Protein AF-A0A7C2R476-F1 (afdb_monomer)

Radius of gyration: 13.34 Å; Cα contacts (8 Å, |Δi|>4): 260; chains: 1; bounding box: 28×29×36 Å

pLDDT: mean 97.33, std 2.14, range [85.19, 98.94]

Secondary structure (DSSP, 8-state):
--EEEEE--SSSHHHHHHHHHHTTSSSEEEEETTTS-GGGGGGSSEEEEEEEEETTEE-HHHHHHHHHSPP-TT-EEEEEEEESS--TTHHHHHHHHHHHTT-EEEEEEEEE-SS--THHHHHHHHHHHHHHH-

Foldseek 3Di:
DAEEEEEEDDPCPQVVLSVLLCVLDPHYDYDYLVPDALCVCVVGQAYEYEAEADPLEGDPSSLVRLLRHAQCQAREYEYEYEYEDHNHCHVVSNCVSNVVSNYHYDYYFYFYDPDDDPVSNPVRSVVVSVVVVD

Structure (mmCIF, N/CA/C/O backbone):
data_AF-A0A7C2R476-F1
#
_entry.id   AF-A0A7C2R476-F1
#
loop_
_atom_site.group_PDB
_atom_site.id
_atom_site.type_symbol
_atom_site.label_atom_id
_atom_site.label_alt_id
_atom_site.label_comp_id
_atom_site.label_asym_id
_atom_site.label_entity_id
_atom_site.label_seq_id
_atom_site.pdbx_PDB_ins_code
_atom_site.Cartn_x
_atom_site.Cartn_y
_atom_site.Cartn_z
_atom_site.occupancy
_atom_site.B_iso_or_equiv
_atom_site.auth_seq_id
_atom_site.auth_comp_id
_atom_site.auth_asym_id
_atom_site.auth_atom_id
_atom_site.pdbx_PDB_model_num
ATOM 1 N N . MET A 1 1 ? -4.971 9.508 15.865 1.00 88.44 1 MET A N 1
ATOM 2 C CA . MET A 1 1 ? -5.203 8.249 15.130 1.00 88.44 1 MET A CA 1
ATOM 3 C C . MET A 1 1 ? -3.853 7.723 14.684 1.00 88.44 1 MET A C 1
ATOM 5 O O . MET A 1 1 ? -3.104 8.507 14.118 1.00 88.44 1 MET A O 1
ATOM 9 N N . ASN A 1 2 ? -3.527 6.462 14.962 1.00 94.12 2 ASN A N 1
ATOM 10 C CA . ASN A 1 2 ? -2.249 5.858 14.577 1.00 94.12 2 ASN A CA 1
ATOM 11 C C . ASN A 1 2 ? -2.427 4.940 13.356 1.00 94.12 2 ASN A C 1
ATOM 13 O O . ASN A 1 2 ? -3.320 4.085 13.328 1.00 94.12 2 ASN A O 1
ATOM 17 N N . ILE A 1 3 ? -1.570 5.109 12.349 1.00 97.69 3 ILE A N 1
ATOM 18 C CA . ILE A 1 3 ? -1.701 4.485 11.030 1.00 97.69 3 ILE A CA 1
ATOM 19 C C . ILE A 1 3 ? -0.590 3.454 10.818 1.00 97.69 3 ILE A C 1
ATOM 21 O O . ILE A 1 3 ? 0.592 3.743 10.976 1.00 97.69 3 ILE A O 1
ATOM 25 N N . CYS A 1 4 ? -0.962 2.250 10.390 1.00 98.25 4 CYS A N 1
ATOM 26 C CA . CYS A 1 4 ? -0.014 1.212 9.992 1.00 98.25 4 CYS A CA 1
ATOM 27 C C . CYS A 1 4 ? 0.160 1.216 8.469 1.00 98.25 4 CYS A C 1
ATOM 29 O O . CYS A 1 4 ? -0.766 0.862 7.737 1.00 98.25 4 CYS A O 1
ATOM 31 N N . ILE A 1 5 ? 1.337 1.596 7.976 1.00 98.75 5 ILE A N 1
ATOM 32 C CA . ILE A 1 5 ? 1.665 1.548 6.549 1.00 98.75 5 ILE A CA 1
ATOM 33 C C . ILE A 1 5 ? 2.414 0.247 6.268 1.00 98.75 5 ILE A C 1
ATOM 35 O O . ILE A 1 5 ? 3.578 0.094 6.615 1.00 98.75 5 ILE A O 1
ATOM 39 N N . LEU A 1 6 ? 1.746 -0.692 5.614 1.00 98.81 6 LEU A N 1
ATOM 40 C CA . LEU A 1 6 ? 2.289 -1.978 5.196 1.00 98.81 6 LEU A CA 1
ATOM 41 C C . LEU A 1 6 ? 2.740 -1.892 3.741 1.00 98.81 6 LEU A C 1
ATOM 43 O O . LEU A 1 6 ? 1.995 -1.399 2.892 1.00 98.81 6 LEU A O 1
ATOM 47 N N . TYR A 1 7 ? 3.905 -2.437 3.407 1.00 98.88 7 TYR A N 1
ATOM 48 C CA . TYR A 1 7 ? 4.305 -2.564 2.009 1.00 98.88 7 TYR A CA 1
ATOM 49 C C . TYR A 1 7 ? 5.089 -3.843 1.724 1.00 98.88 7 TYR A C 1
ATOM 51 O O . TYR A 1 7 ? 5.800 -4.368 2.575 1.00 98.88 7 TYR A O 1
ATOM 59 N N . TYR A 1 8 ? 4.995 -4.302 0.478 1.00 98.75 8 TYR A N 1
ATOM 60 C CA . TYR A 1 8 ? 6.012 -5.145 -0.152 1.00 98.75 8 TYR A CA 1
ATOM 61 C C . TYR A 1 8 ? 6.726 -4.340 -1.236 1.00 98.75 8 TYR A C 1
ATOM 63 O O . TYR A 1 8 ? 6.091 -3.536 -1.922 1.00 98.75 8 TYR A O 1
ATOM 71 N N . SER A 1 9 ? 8.032 -4.537 -1.420 1.00 98.38 9 SER A N 1
ATOM 72 C CA . SER A 1 9 ? 8.799 -3.808 -2.431 1.00 98.38 9 SER A CA 1
ATOM 73 C C . SER A 1 9 ? 9.990 -4.616 -2.938 1.00 98.38 9 SER A C 1
ATOM 75 O O . SER A 1 9 ? 10.984 -4.749 -2.237 1.00 98.38 9 SER A O 1
ATOM 77 N N . GLN A 1 10 ? 9.928 -5.086 -4.187 1.00 96.06 10 GLN A N 1
ATOM 78 C CA . GLN A 1 10 ? 11.025 -5.857 -4.786 1.00 96.06 10 GLN A CA 1
ATOM 79 C C . GLN A 1 10 ? 12.239 -4.985 -5.154 1.00 96.06 10 GLN A C 1
ATOM 81 O O . GLN A 1 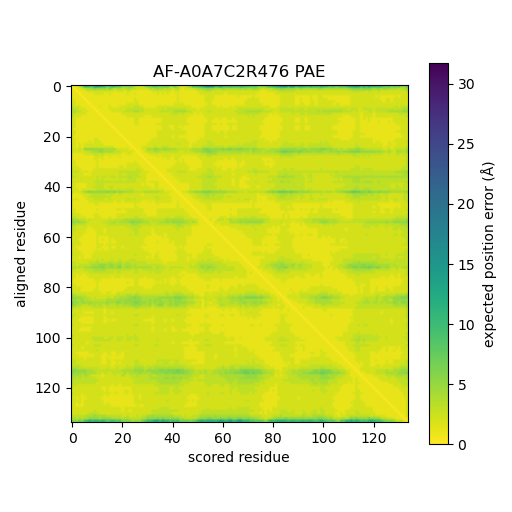10 ? 13.374 -5.378 -4.924 1.00 96.06 10 GLN A O 1
ATOM 86 N N . THR A 1 11 ? 12.010 -3.794 -5.720 1.00 95.25 11 THR A N 1
ATOM 87 C CA . THR A 1 11 ? 13.078 -2.910 -6.241 1.00 95.25 11 THR A CA 1
ATOM 88 C C . THR A 1 11 ? 13.168 -1.567 -5.511 1.00 95.25 11 THR A C 1
ATOM 90 O O . THR A 1 11 ? 13.771 -0.620 -6.004 1.00 95.25 11 THR A O 1
ATOM 93 N N . GLY A 1 12 ? 12.500 -1.432 -4.364 1.00 97.81 12 GLY A N 1
ATOM 94 C CA . GLY A 1 12 ? 12.517 -0.210 -3.546 1.00 97.81 12 GLY A CA 1
ATOM 95 C C . GLY A 1 12 ? 11.483 0.872 -3.903 1.00 97.81 12 GLY A C 1
ATOM 96 O O . GLY A 1 12 ? 11.246 1.751 -3.084 1.00 97.81 12 GLY A O 1
ATOM 97 N N . ASN A 1 13 ? 10.808 0.825 -5.058 1.00 98.06 13 ASN A N 1
ATOM 98 C CA . ASN A 1 13 ? 9.874 1.900 -5.449 1.00 98.06 13 ASN A CA 1
ATOM 99 C C . ASN A 1 13 ? 8.628 1.980 -4.556 1.00 98.06 13 ASN A C 1
ATOM 101 O O . ASN A 1 13 ? 8.218 3.067 -4.155 1.00 98.06 13 ASN A O 1
ATOM 105 N N . THR A 1 14 ? 8.032 0.837 -4.207 1.00 98.56 14 THR A N 1
ATOM 106 C CA . THR A 1 14 ? 6.875 0.814 -3.299 1.00 98.56 14 THR A CA 1
ATOM 107 C C . THR A 1 14 ? 7.277 1.226 -1.885 1.00 98.56 14 THR A C 1
ATOM 109 O O . THR A 1 14 ? 6.503 1.912 -1.228 1.00 98.56 14 THR A O 1
ATOM 112 N N . LYS A 1 15 ? 8.499 0.880 -1.450 1.00 98.75 15 LYS A N 1
ATOM 113 C CA . LYS A 1 15 ? 9.078 1.356 -0.185 1.00 98.75 15 LYS A CA 1
ATOM 114 C C . LYS A 1 15 ? 9.177 2.882 -0.159 1.00 98.75 15 LYS A C 1
ATOM 116 O O . LYS A 1 15 ? 8.620 3.499 0.739 1.00 98.75 15 LYS A O 1
ATOM 121 N N . LYS A 1 16 ? 9.793 3.488 -1.183 1.00 98.62 16 LYS A N 1
ATOM 122 C CA . LYS A 1 16 ? 9.894 4.955 -1.305 1.00 98.62 16 LYS A CA 1
ATOM 123 C C . LYS A 1 16 ? 8.521 5.621 -1.234 1.00 98.62 16 LYS A C 1
ATOM 125 O O . LYS A 1 16 ? 8.348 6.614 -0.539 1.00 98.62 16 LYS A O 1
ATOM 130 N N . PHE A 1 17 ? 7.525 5.052 -1.914 1.00 98.69 17 PHE A N 1
ATOM 131 C CA . PHE A 1 17 ? 6.161 5.570 -1.851 1.00 98.69 17 PHE A CA 1
ATOM 132 C C . PHE A 1 17 ? 5.567 5.444 -0.433 1.00 98.69 17 PHE A C 1
ATOM 134 O O . PHE A 1 17 ? 5.002 6.410 0.072 1.00 98.69 17 PHE A O 1
ATOM 141 N N . ALA A 1 18 ? 5.750 4.306 0.247 1.00 98.81 18 ALA A N 1
ATOM 142 C CA . ALA A 1 18 ? 5.321 4.110 1.636 1.00 98.81 18 ALA A CA 1
ATOM 143 C C . ALA A 1 18 ? 5.932 5.154 2.590 1.00 98.81 18 ALA A C 1
ATOM 145 O O . ALA A 1 18 ? 5.222 5.740 3.403 1.00 98.81 18 ALA A O 1
ATOM 146 N N . GLU A 1 19 ? 7.231 5.423 2.449 1.00 98.62 19 GLU A N 1
ATOM 147 C CA . GLU A 1 19 ? 7.962 6.422 3.239 1.00 98.62 19 GLU A CA 1
ATOM 148 C C . GLU A 1 19 ? 7.440 7.841 2.978 1.00 98.62 19 GLU A C 1
ATOM 150 O O . GLU A 1 19 ? 7.207 8.596 3.919 1.00 98.62 19 GLU A O 1
ATOM 155 N N . LYS A 1 20 ? 7.167 8.201 1.716 1.00 98.56 20 LYS A N 1
ATOM 156 C CA . LYS A 1 20 ? 6.577 9.507 1.368 1.00 98.56 20 LYS A CA 1
ATOM 157 C C . LYS A 1 20 ? 5.168 9.678 1.938 1.00 98.56 20 LYS A C 1
ATOM 159 O O . LYS A 1 20 ? 4.842 10.770 2.391 1.00 98.56 20 LYS A O 1
ATOM 164 N N . ILE A 1 21 ? 4.359 8.614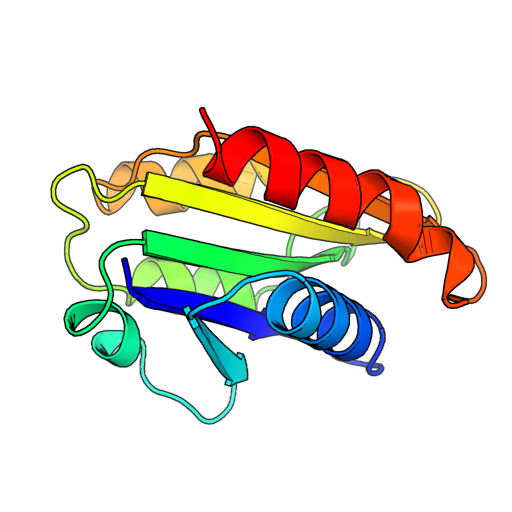 1.952 1.00 98.56 21 ILE A N 1
ATOM 165 C CA . ILE A 1 21 ? 3.050 8.626 2.620 1.00 98.56 21 ILE A CA 1
ATOM 166 C C . ILE A 1 21 ? 3.246 8.859 4.120 1.00 98.56 21 ILE A C 1
ATOM 168 O O . ILE A 1 21 ? 2.628 9.764 4.670 1.00 98.56 21 ILE A O 1
ATOM 172 N N . SER A 1 22 ? 4.136 8.104 4.768 1.00 98.19 22 SER A N 1
ATOM 173 C CA . SER A 1 22 ? 4.412 8.255 6.202 1.00 98.19 22 SER A CA 1
ATOM 174 C C . SER A 1 22 ? 4.831 9.674 6.570 1.00 98.19 22 SER A C 1
ATOM 176 O O . SER A 1 22 ? 4.289 10.238 7.509 1.00 98.19 22 SER A O 1
ATOM 178 N N . ASN A 1 23 ? 5.739 10.271 5.796 1.00 97.75 23 ASN A N 1
ATOM 179 C CA . ASN A 1 23 ? 6.245 11.625 6.037 1.00 97.75 23 ASN A CA 1
ATOM 180 C C . ASN A 1 23 ? 5.185 12.722 5.837 1.00 97.75 23 ASN A C 1
ATOM 182 O O . ASN A 1 23 ? 5.428 13.871 6.192 1.00 97.75 23 ASN A O 1
ATOM 186 N N . SER A 1 24 ? 4.042 12.397 5.228 1.00 97.00 24 SER A N 1
ATOM 187 C CA . SER A 1 24 ? 2.944 13.342 4.993 1.00 97.00 24 SER A CA 1
ATOM 188 C C . SER A 1 24 ? 1.853 13.307 6.067 1.00 97.00 24 SER A C 1
ATOM 190 O O . SER A 1 24 ? 0.921 14.109 5.999 1.00 97.00 24 SER A O 1
ATOM 192 N N . LEU A 1 25 ? 1.952 12.376 7.022 1.00 96.19 25 LEU A N 1
ATOM 193 C CA . LEU A 1 25 ? 0.948 12.098 8.046 1.00 96.19 25 LEU A CA 1
ATOM 194 C C . LEU A 1 25 ? 1.548 12.301 9.443 1.00 96.19 25 LEU A C 1
ATOM 196 O O . LEU A 1 25 ? 2.702 11.955 9.676 1.00 96.19 25 LEU A O 1
ATOM 200 N N . ASP A 1 26 ? 0.744 12.791 10.388 1.00 92.94 26 ASP A N 1
ATOM 201 C CA . ASP A 1 26 ? 1.223 13.120 11.742 1.00 92.94 26 ASP A CA 1
ATOM 202 C C . ASP A 1 26 ? 1.625 11.888 12.570 1.00 92.94 26 ASP A C 1
ATOM 204 O O . ASP A 1 26 ? 2.501 11.960 13.430 1.00 92.94 26 ASP A O 1
ATOM 208 N N . SER A 1 27 ? 0.967 10.745 12.347 1.00 94.38 27 SER A N 1
ATOM 209 C CA . SER A 1 27 ? 1.190 9.520 13.122 1.00 94.38 27 SER A CA 1
ATOM 210 C C . SER A 1 27 ? 1.023 8.280 12.247 1.00 94.38 27 SER A C 1
ATOM 212 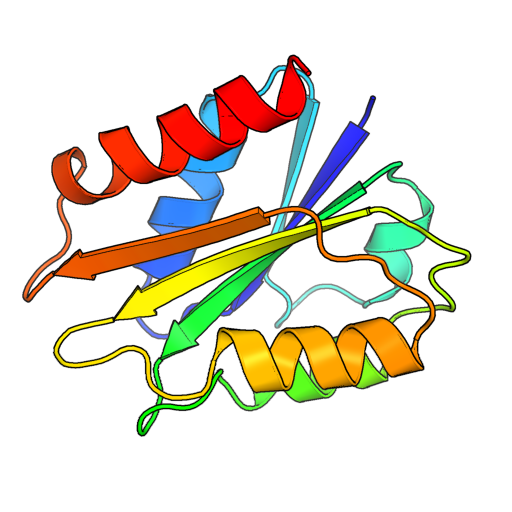O O . SER A 1 27 ? -0.077 7.750 12.065 1.00 94.38 27 SER A O 1
ATOM 214 N N . ALA A 1 28 ? 2.140 7.825 11.682 1.00 97.50 28 ALA A N 1
ATOM 215 C CA . ALA A 1 28 ? 2.202 6.622 10.871 1.00 97.50 28 ALA A CA 1
ATOM 216 C C . ALA A 1 28 ? 3.477 5.821 11.158 1.00 97.50 28 ALA A C 1
ATOM 218 O O . ALA A 1 28 ? 4.561 6.384 11.290 1.00 97.50 28 ALA A O 1
ATOM 219 N N . THR A 1 29 ? 3.344 4.496 11.216 1.00 98.25 29 THR A N 1
ATOM 220 C CA . THR A 1 29 ? 4.475 3.567 11.321 1.00 98.25 29 THR A CA 1
ATOM 221 C C . THR A 1 29 ? 4.539 2.690 10.079 1.00 98.25 29 THR A C 1
ATOM 223 O O . THR A 1 29 ? 3.535 2.104 9.665 1.00 98.25 29 THR A O 1
ATOM 226 N N . VAL A 1 30 ? 5.725 2.597 9.482 1.00 98.56 30 VAL A N 1
ATOM 227 C CA . VAL A 1 30 ? 5.968 1.866 8.236 1.00 98.56 30 VAL A CA 1
ATOM 228 C C . VAL A 1 30 ? 6.529 0.474 8.531 1.00 98.56 30 VAL A C 1
ATOM 230 O O . VAL A 1 30 ? 7.510 0.333 9.255 1.00 98.56 30 VAL A O 1
ATOM 233 N N . TYR A 1 31 ? 5.945 -0.548 7.910 1.00 98.62 31 TYR A N 1
ATOM 234 C CA . TYR A 1 31 ? 6.309 -1.952 8.070 1.00 98.62 31 TYR A CA 1
ATOM 235 C C . TYR A 1 31 ? 6.515 -2.624 6.710 1.00 98.62 31 TYR A C 1
ATOM 237 O O . TYR A 1 31 ? 5.623 -2.640 5.856 1.00 98.62 31 TYR A O 1
ATOM 245 N N . ASP A 1 32 ? 7.686 -3.236 6.535 1.00 98.62 32 ASP A N 1
ATOM 246 C CA . ASP A 1 32 ? 7.929 -4.187 5.451 1.00 98.62 32 ASP A CA 1
ATOM 247 C C . ASP A 1 32 ? 7.295 -5.534 5.820 1.00 98.62 32 ASP A C 1
ATOM 249 O O . ASP A 1 32 ? 7.639 -6.134 6.844 1.00 98.62 32 ASP A O 1
ATOM 253 N N . ILE A 1 33 ? 6.366 -6.011 4.992 1.00 98.56 33 ILE A N 1
ATOM 254 C CA . ILE A 1 33 ? 5.611 -7.240 5.262 1.00 98.56 33 ILE A CA 1
ATOM 255 C C . ILE A 1 33 ? 6.461 -8.516 5.184 1.00 98.56 33 ILE A C 1
ATOM 257 O O . ILE A 1 33 ? 5.985 -9.581 5.563 1.00 98.56 33 ILE A O 1
ATOM 261 N N . THR A 1 34 ? 7.688 -8.441 4.661 1.00 97.88 34 THR A N 1
ATOM 262 C CA . THR A 1 34 ? 8.591 -9.599 4.543 1.00 97.88 34 THR A CA 1
ATOM 263 C C . THR A 1 34 ? 9.292 -9.956 5.851 1.00 97.88 34 THR A C 1
ATOM 265 O O . THR A 1 34 ? 9.736 -11.090 6.002 1.00 97.88 34 THR A O 1
ATOM 268 N N . ILE A 1 35 ? 9.372 -9.012 6.792 1.00 97.88 35 ILE A N 1
ATOM 269 C CA . ILE A 1 35 ? 10.081 -9.169 8.075 1.00 97.88 35 ILE A CA 1
ATOM 270 C C . ILE A 1 35 ? 9.206 -8.841 9.291 1.00 97.88 35 ILE A C 1
ATOM 272 O O . ILE A 1 35 ? 9.684 -8.878 10.420 1.00 97.88 35 ILE A O 1
ATOM 276 N N . ASN A 1 36 ? 7.938 -8.489 9.074 1.00 98.06 36 ASN A N 1
ATOM 277 C CA . ASN A 1 36 ? 6.984 -8.186 10.136 1.00 98.06 36 ASN A CA 1
ATOM 278 C C . ASN A 1 36 ? 5.808 -9.152 10.091 1.00 98.06 36 ASN A C 1
ATOM 280 O O . ASN A 1 36 ? 5.389 -9.588 9.023 1.00 98.06 36 ASN A O 1
ATOM 284 N N . GLU A 1 37 ? 5.233 -9.432 11.255 1.00 97.00 37 GLU A N 1
ATOM 285 C CA . GLU A 1 37 ? 4.068 -10.303 11.369 1.00 97.00 37 GLU A CA 1
ATOM 286 C C . GLU A 1 37 ? 2.754 -9.539 11.127 1.00 97.00 37 GLU A C 1
ATOM 288 O O . GLU A 1 37 ? 2.623 -8.386 11.544 1.00 97.00 37 GLU A O 1
ATOM 293 N N . PRO A 1 38 ? 1.710 -10.176 10.562 1.00 97.50 38 PRO A N 1
ATOM 294 C CA . PRO A 1 38 ? 0.404 -9.547 10.332 1.00 97.50 38 PRO A CA 1
ATOM 295 C C . PRO A 1 38 ? -0.259 -8.945 11.578 1.00 97.50 38 PRO A C 1
ATOM 297 O O . PRO A 1 38 ? -1.098 -8.056 11.462 1.00 97.50 38 PRO A O 1
ATOM 300 N N . ASN A 1 39 ? 0.118 -9.388 12.781 1.00 97.31 39 ASN A N 1
ATOM 301 C CA . ASN A 1 39 ? -0.440 -8.886 14.037 1.00 97.31 39 ASN A CA 1
ATOM 302 C C . ASN A 1 39 ? -0.060 -7.432 14.366 1.00 97.31 39 ASN A C 1
ATOM 304 O O . ASN A 1 39 ? -0.750 -6.827 15.191 1.00 97.31 39 ASN A O 1
ATOM 308 N N . VAL A 1 40 ? 0.941 -6.835 13.702 1.00 96.81 40 VAL A N 1
ATOM 309 C CA . VAL A 1 40 ? 1.295 -5.412 13.895 1.00 96.81 40 VAL A CA 1
ATOM 310 C C . VAL A 1 40 ? 0.112 -4.472 13.643 1.00 96.81 40 VAL A C 1
ATOM 312 O O . VAL A 1 40 ? 0.050 -3.380 14.193 1.00 96.81 40 VAL A O 1
ATOM 315 N N . VAL A 1 41 ? -0.894 -4.897 12.876 1.00 97.00 41 VAL A N 1
ATOM 316 C CA . VAL A 1 41 ? -2.084 -4.082 12.585 1.00 97.00 41 VAL A CA 1
ATOM 317 C C . VAL A 1 41 ? -3.042 -3.929 13.771 1.00 97.00 41 VAL A C 1
ATOM 319 O O . VAL A 1 41 ? -3.964 -3.115 13.694 1.00 97.00 41 VAL A O 1
ATOM 322 N N . LYS A 1 42 ? -2.898 -4.721 14.845 1.00 95.50 42 LYS A N 1
ATOM 323 C CA . LYS A 1 42 ? -3.817 -4.686 15.999 1.00 95.50 42 LYS A CA 1
ATOM 324 C C . LYS A 1 42 ? -3.698 -3.391 16.801 1.00 95.50 42 LYS A C 1
ATOM 326 O O . LYS A 1 42 ? -4.720 -2.871 17.226 1.00 95.50 42 LYS A O 1
ATOM 331 N N . GLN A 1 43 ? -2.486 -2.855 16.934 1.00 92.56 43 GLN A N 1
ATOM 332 C CA . GLN A 1 43 ? -2.189 -1.638 17.706 1.00 92.56 43 GLN A CA 1
ATOM 333 C C . GLN A 1 43 ? -2.478 -0.323 16.955 1.00 92.56 43 GLN A C 1
ATOM 335 O O . GLN A 1 43 ? -2.113 0.749 17.429 1.00 92.56 43 GLN A O 1
ATOM 340 N N . HIS A 1 44 ? -3.078 -0.403 15.766 1.00 96.44 44 HIS A N 1
ATOM 341 C CA . HIS A 1 44 ? -3.320 0.746 14.896 1.00 96.44 44 HIS A CA 1
ATOM 342 C C . HIS A 1 44 ? -4.799 0.853 14.545 1.00 96.44 44 HIS A C 1
ATOM 344 O O . HIS A 1 44 ? -5.486 -0.160 14.378 1.00 96.44 44 HIS A O 1
ATOM 350 N N . ASP A 1 45 ? -5.275 2.075 14.354 1.00 95.81 45 ASP A N 1
ATOM 351 C CA . ASP A 1 45 ? -6.679 2.360 14.050 1.00 95.81 45 ASP A CA 1
ATOM 352 C C . ASP A 1 45 ? -7.015 2.048 12.586 1.00 95.81 45 ASP A C 1
ATOM 354 O O . ASP A 1 45 ? -8.156 1.746 12.239 1.00 95.81 45 ASP A O 1
ATOM 358 N N . MET A 1 46 ? -6.004 2.100 11.716 1.00 96.06 46 MET A N 1
ATOM 359 C CA . MET A 1 46 ? -6.152 2.016 10.269 1.00 96.06 46 MET A CA 1
ATOM 360 C C . MET A 1 46 ? -4.911 1.404 9.613 1.00 96.06 46 MET A C 1
ATOM 362 O O . MET A 1 46 ? -3.803 1.499 10.143 1.00 96.06 46 MET A O 1
ATOM 366 N N . ILE A 1 47 ? -5.096 0.798 8.436 1.00 98.06 47 ILE A N 1
ATOM 367 C CA . ILE A 1 47 ? -3.995 0.299 7.602 1.00 98.06 47 ILE A CA 1
ATOM 368 C C . ILE A 1 47 ? -3.939 0.998 6.238 1.00 98.06 47 ILE A C 1
ATOM 370 O O . ILE A 1 47 ? -4.959 1.237 5.591 1.00 98.06 47 ILE A O 1
ATOM 374 N N . ILE A 1 48 ? -2.731 1.264 5.758 1.00 98.75 48 ILE A N 1
ATOM 375 C CA . ILE A 1 48 ? -2.446 1.645 4.374 1.00 98.75 48 ILE A CA 1
ATOM 376 C C . ILE A 1 48 ? -1.569 0.542 3.786 1.00 98.75 48 ILE A C 1
ATOM 378 O O . ILE A 1 48 ? -0.497 0.283 4.315 1.00 98.75 48 ILE A O 1
ATOM 382 N N . LEU A 1 49 ? -2.008 -0.132 2.722 1.00 98.88 49 LEU A N 1
ATOM 383 C CA . LEU A 1 49 ? -1.300 -1.288 2.162 1.00 98.88 49 LEU A CA 1
ATOM 384 C C . LEU A 1 49 ? -0.819 -1.031 0.733 1.00 98.88 49 LEU A C 1
ATOM 386 O O . LEU A 1 49 ? -1.609 -0.732 -0.166 1.00 98.88 49 LEU A O 1
ATOM 390 N N . GLY A 1 50 ? 0.486 -1.203 0.533 1.00 98.75 50 GLY A N 1
ATOM 391 C CA . GLY A 1 50 ? 1.202 -0.989 -0.717 1.00 98.75 50 GLY A CA 1
ATOM 392 C C . GLY A 1 50 ? 1.741 -2.260 -1.355 1.00 98.75 50 GLY A C 1
ATOM 393 O O . GLY A 1 50 ? 2.296 -3.126 -0.679 1.00 98.75 50 GLY A O 1
ATOM 394 N N . THR A 1 51 ? 1.656 -2.353 -2.681 1.00 98.81 51 THR A N 1
ATOM 395 C CA . THR A 1 51 ? 2.247 -3.468 -3.440 1.00 98.81 51 THR A CA 1
ATOM 396 C C . THR A 1 51 ? 2.739 -3.018 -4.823 1.00 98.81 51 THR A C 1
ATOM 398 O O . THR A 1 51 ? 2.113 -2.151 -5.439 1.00 98.81 51 THR A O 1
ATOM 401 N N . PRO A 1 52 ? 3.848 -3.561 -5.357 1.00 98.25 52 PRO A N 1
ATOM 402 C CA . PRO A 1 52 ? 4.172 -3.430 -6.769 1.00 98.25 52 PRO A CA 1
ATOM 403 C C . PRO A 1 52 ? 3.176 -4.229 -7.619 1.00 98.25 52 PRO A C 1
ATOM 405 O O . PRO A 1 52 ? 2.537 -5.180 -7.160 1.00 98.25 52 PRO A O 1
ATOM 408 N N . VAL A 1 53 ? 3.067 -3.868 -8.895 1.00 98.12 53 VAL A N 1
ATOM 409 C CA . VAL A 1 53 ? 2.260 -4.627 -9.856 1.00 98.12 53 VAL A CA 1
ATOM 410 C C . VAL A 1 53 ? 3.113 -5.663 -10.576 1.00 98.12 53 VAL A C 1
ATOM 412 O O . VAL A 1 53 ? 3.984 -5.312 -11.370 1.00 98.12 53 VAL A O 1
ATOM 415 N N . HIS A 1 54 ? 2.816 -6.943 -10.352 1.00 94.62 54 HIS A N 1
ATOM 416 C CA . HIS A 1 54 ? 3.460 -8.082 -11.009 1.00 94.62 54 HIS A CA 1
ATOM 417 C C . HIS A 1 54 ? 2.459 -8.760 -11.948 1.00 94.62 54 HIS A C 1
ATOM 419 O O . HIS A 1 54 ? 1.413 -9.240 -11.512 1.00 94.62 54 HIS A O 1
ATOM 425 N N . GLY A 1 55 ? 2.741 -8.771 -13.255 1.00 94.62 55 GLY A N 1
ATOM 426 C CA . GLY A 1 55 ? 1.859 -9.392 -14.252 1.00 94.62 55 GLY A CA 1
ATOM 427 C C . GLY A 1 55 ? 0.404 -8.912 -14.160 1.00 94.62 55 GLY A C 1
ATOM 428 O O . GLY A 1 55 ? -0.509 -9.733 -14.164 1.00 94.62 55 GLY A O 1
ATOM 429 N N . PHE A 1 56 ? 0.184 -7.600 -13.992 1.00 96.62 56 PHE A N 1
ATOM 430 C CA . PHE A 1 56 ? -1.145 -6.973 -13.846 1.00 96.62 56 PHE A CA 1
ATOM 431 C C . PHE A 1 56 ? -1.944 -7.413 -12.600 1.00 96.62 56 PHE A C 1
ATOM 433 O O . PHE A 1 56 ? -3.173 -7.298 -12.554 1.00 96.62 56 PHE A O 1
ATOM 440 N N . ASN A 1 57 ? -1.251 -7.924 -11.582 1.00 98.25 57 ASN A N 1
ATOM 441 C CA . ASN A 1 57 ? -1.788 -8.402 -10.310 1.00 98.25 57 ASN A CA 1
ATOM 442 C C . ASN A 1 57 ? -0.976 -7.803 -9.141 1.00 98.25 57 ASN A C 1
ATOM 444 O O . ASN A 1 57 ? 0.122 -7.292 -9.374 1.00 98.25 57 ASN A O 1
ATOM 448 N N . PRO A 1 58 ? -1.499 -7.826 -7.898 1.00 98.31 58 PRO A N 1
ATOM 449 C CA . PRO A 1 58 ? -0.673 -7.495 -6.737 1.00 98.31 58 PRO A CA 1
ATOM 450 C C . PRO A 1 58 ? 0.422 -8.555 -6.559 1.00 98.31 58 PRO A C 1
ATOM 452 O O . PRO A 1 58 ? 0.311 -9.656 -7.112 1.00 98.31 58 PRO A O 1
ATOM 455 N N . SER A 1 59 ? 1.456 -8.247 -5.777 1.00 98.25 59 SER A N 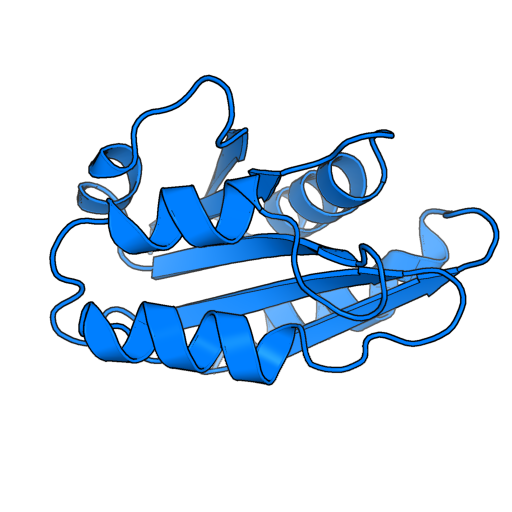1
ATOM 456 C CA . SER A 1 59 ? 2.472 -9.245 -5.441 1.00 98.25 59 SER A CA 1
ATOM 457 C C . SER A 1 59 ? 1.864 -10.422 -4.662 1.00 98.25 59 SER A C 1
ATOM 459 O O . SER A 1 59 ? 0.835 -10.285 -3.986 1.00 98.25 59 SER A O 1
ATOM 461 N N . LYS A 1 60 ? 2.485 -11.603 -4.776 1.00 98.25 60 LYS A N 1
ATOM 462 C CA . LYS A 1 60 ? 2.018 -12.802 -4.060 1.00 98.25 60 LYS A CA 1
ATOM 463 C C . LYS A 1 60 ? 2.160 -12.599 -2.553 1.00 98.25 60 LYS A C 1
ATOM 465 O O . LYS A 1 60 ? 1.256 -12.939 -1.802 1.00 98.25 60 LYS A O 1
ATOM 470 N N . GLU A 1 61 ? 3.250 -11.964 -2.148 1.00 98.56 61 GLU A N 1
ATOM 471 C CA . GLU A 1 61 ? 3.595 -11.612 -0.776 1.00 98.56 61 GLU A CA 1
ATOM 472 C C . GLU A 1 61 ? 2.497 -10.760 -0.137 1.00 98.56 61 GLU A C 1
ATOM 474 O O . GLU A 1 61 ? 2.030 -11.081 0.951 1.00 98.56 61 GLU A O 1
ATOM 479 N N . SER A 1 62 ? 2.002 -9.731 -0.837 1.00 98.50 62 SER A N 1
ATOM 480 C CA . SER A 1 62 ? 0.908 -8.899 -0.325 1.00 98.50 62 SER A CA 1
ATOM 481 C C . SER A 1 62 ? -0.393 -9.684 -0.147 1.00 98.50 62 SER A C 1
ATOM 483 O O . SER A 1 62 ? -1.104 -9.467 0.831 1.00 98.50 62 SER A O 1
ATOM 485 N N . ILE A 1 63 ? -0.713 -10.607 -1.060 1.00 98.62 63 ILE A N 1
ATOM 486 C CA . ILE A 1 63 ? -1.914 -11.448 -0.943 1.00 98.62 63 ILE A CA 1
ATOM 487 C C . ILE A 1 63 ? -1.795 -12.428 0.226 1.00 98.62 63 ILE A C 1
ATOM 489 O O . ILE A 1 63 ? -2.725 -12.531 1.025 1.00 98.62 63 ILE A O 1
ATOM 493 N N . GLU A 1 64 ? -0.666 -13.123 0.352 1.00 98.50 64 GLU A N 1
ATOM 494 C CA . GLU A 1 64 ? -0.449 -14.074 1.445 1.00 98.50 64 GLU A CA 1
ATOM 495 C C . GLU A 1 64 ? -0.400 -13.383 2.809 1.00 98.50 64 GLU A C 1
ATOM 497 O O . GLU A 1 64 ? -0.909 -13.923 3.789 1.00 98.50 64 GLU A O 1
ATOM 502 N N . PHE A 1 65 ? 0.127 -12.160 2.873 1.00 98.75 65 PHE A N 1
ATOM 503 C CA . PHE A 1 65 ? 0.080 -11.358 4.089 1.00 98.75 65 PHE A CA 1
ATOM 504 C C . PHE A 1 65 ? -1.356 -10.987 4.476 1.00 98.75 65 PHE A C 1
ATOM 506 O O . PHE A 1 65 ? -1.748 -11.186 5.624 1.00 98.75 65 PHE A O 1
ATOM 513 N N . ILE A 1 66 ? -2.175 -10.522 3.519 1.00 98.62 66 ILE A N 1
ATOM 514 C CA . ILE A 1 66 ? -3.585 -10.174 3.775 1.00 98.62 66 ILE A CA 1
ATOM 515 C C . ILE A 1 66 ? -4.365 -11.372 4.315 1.00 98.62 66 ILE A C 1
ATOM 517 O O . ILE A 1 66 ? -5.119 -11.224 5.273 1.00 98.62 66 ILE A O 1
ATOM 521 N N . LYS A 1 67 ? -4.164 -12.567 3.750 1.00 98.50 67 LYS A N 1
ATOM 522 C CA . LYS A 1 67 ? -4.839 -13.791 4.213 1.00 98.50 67 LYS A CA 1
ATOM 523 C C . LYS A 1 67 ? -4.546 -14.127 5.678 1.00 98.50 67 LYS A C 1
ATOM 525 O O . LYS A 1 67 ? -5.362 -14.785 6.316 1.00 98.50 67 LYS A O 1
ATOM 530 N N . LYS A 1 68 ? -3.400 -13.681 6.199 1.00 98.38 68 LYS A N 1
ATOM 531 C CA . LYS A 1 68 ? -2.959 -13.907 7.581 1.00 98.38 68 LYS A CA 1
ATOM 532 C C . LYS A 1 68 ? -3.262 -12.734 8.520 1.00 98.38 68 LYS A C 1
ATOM 534 O O . LYS A 1 68 ? -3.022 -12.858 9.719 1.00 98.38 68 LYS A O 1
ATOM 539 N N . LEU A 1 69 ? -3.779 -11.607 8.016 1.00 98.50 69 LEU A N 1
ATOM 540 C CA . LEU A 1 69 ? -4.201 -10.483 8.861 1.00 98.50 69 LEU A CA 1
ATOM 541 C C . LEU A 1 69 ? -5.253 -10.945 9.868 1.00 98.50 69 LEU A C 1
ATOM 543 O O . LEU A 1 69 ? -6.097 -11.744 9.483 1.00 98.50 69 LEU A O 1
ATOM 547 N N . PRO A 1 70 ? -5.280 -10.448 11.113 1.00 97.94 70 PRO A N 1
ATOM 548 C CA . PRO A 1 70 ? -6.393 -10.699 12.033 1.00 97.94 70 PRO A CA 1
ATOM 549 C C . PRO A 1 70 ? -7.734 -10.189 11.469 1.00 97.94 70 PRO A C 1
ATOM 551 O O . PRO A 1 70 ? -7.754 -9.468 10.475 1.00 97.94 70 PRO A O 1
ATOM 554 N N . GLU A 1 71 ? -8.854 -10.553 12.099 1.00 97.69 71 GLU A N 1
ATOM 555 C CA . GLU A 1 71 ? -10.164 -9.999 11.724 1.00 97.69 71 GLU A CA 1
ATOM 556 C C . GLU A 1 71 ? -10.172 -8.470 11.859 1.00 97.69 71 GLU A C 1
ATOM 558 O O . GLU A 1 71 ? -9.745 -7.902 12.869 1.00 97.69 71 GLU A O 1
ATOM 563 N N . GLY A 1 72 ? -10.637 -7.806 10.805 1.00 95.81 72 GLY A N 1
ATOM 564 C CA . GLY A 1 72 ? -10.590 -6.362 10.645 1.00 95.81 72 GLY A CA 1
ATOM 565 C C . GLY A 1 72 ? -11.706 -5.632 11.376 1.00 95.81 72 GLY A C 1
ATOM 566 O O . GLY A 1 72 ? -11.512 -4.476 11.733 1.00 95.81 72 GLY A O 1
ATOM 567 N N . ASN A 1 73 ? -12.855 -6.273 11.621 1.00 95.38 73 ASN A N 1
ATOM 568 C CA . ASN A 1 73 ? -14.001 -5.680 12.329 1.00 95.38 73 ASN A CA 1
ATOM 569 C C . ASN A 1 73 ? -14.398 -4.283 11.801 1.00 95.38 73 ASN A C 1
ATOM 571 O O . ASN A 1 73 ? -14.636 -3.352 12.564 1.00 95.38 73 ASN A O 1
ATOM 575 N N . GLY A 1 74 ? -14.413 -4.110 10.477 1.00 96.69 74 GLY A N 1
ATOM 576 C CA . GLY A 1 74 ? -14.721 -2.844 9.808 1.00 96.69 74 GLY A CA 1
ATOM 577 C C . GLY A 1 74 ? -13.545 -1.869 9.691 1.00 96.69 74 GLY A C 1
ATOM 578 O O . GLY A 1 74 ? -13.731 -0.781 9.142 1.00 96.69 74 GLY A O 1
ATOM 579 N N . LYS A 1 75 ? -12.338 -2.238 10.150 1.00 97.12 75 LYS A N 1
ATOM 580 C CA . LYS A 1 75 ? -11.138 -1.390 10.088 1.00 97.12 75 LYS A CA 1
ATOM 581 C C . LYS A 1 75 ? -10.913 -0.863 8.671 1.00 97.12 75 LYS A C 1
ATOM 583 O O . LYS A 1 75 ? -10.872 -1.625 7.697 1.00 97.12 75 LYS A O 1
ATOM 588 N N . LYS A 1 76 ? -10.787 0.463 8.567 1.00 97.94 76 LYS A N 1
ATOM 589 C CA . LYS A 1 76 ? -10.621 1.164 7.293 1.00 97.94 76 LYS A CA 1
ATOM 590 C C . LYS A 1 76 ? -9.254 0.853 6.685 1.00 97.94 76 LYS A C 1
ATOM 592 O O . LYS A 1 76 ? -8.272 0.629 7.396 1.00 97.94 76 LYS A O 1
ATOM 597 N N . THR A 1 77 ? -9.189 0.857 5.357 1.00 98.50 77 THR A N 1
ATOM 598 C CA . THR A 1 77 ? -7.950 0.622 4.612 1.00 98.50 77 THR A CA 1
ATOM 599 C C . THR A 1 77 ? 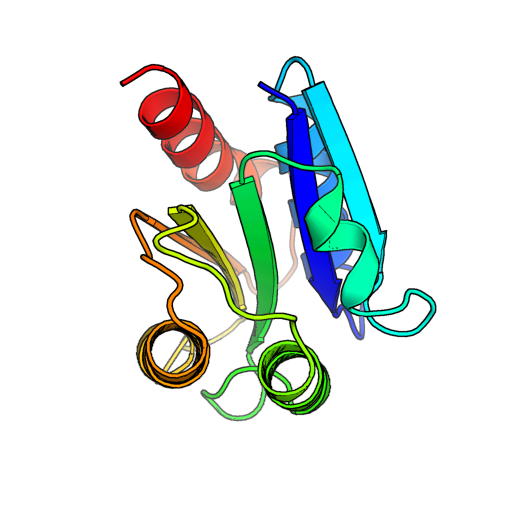-7.795 1.585 3.444 1.00 98.50 77 THR A C 1
ATOM 601 O O . THR A 1 77 ? -8.750 1.795 2.691 1.00 98.50 77 THR A O 1
ATOM 604 N N . ILE A 1 78 ? -6.578 2.056 3.196 1.00 98.75 78 ILE A N 1
ATOM 605 C CA . ILE A 1 78 ? -6.190 2.666 1.915 1.00 98.75 78 ILE A CA 1
ATOM 606 C C . ILE A 1 78 ? -5.263 1.705 1.182 1.00 98.75 78 ILE A C 1
ATOM 608 O O . ILE A 1 78 ? -4.431 1.046 1.798 1.00 98.75 78 ILE A O 1
ATOM 612 N N . LEU A 1 79 ? -5.407 1.611 -0.137 1.00 98.94 79 LEU A N 1
ATOM 613 C CA . LEU A 1 79 ? -4.531 0.796 -0.973 1.00 98.94 79 LEU A CA 1
ATOM 614 C C . LEU A 1 79 ? -3.692 1.673 -1.887 1.00 98.94 79 LEU A C 1
ATOM 616 O O . LEU A 1 79 ? -4.215 2.605 -2.501 1.00 98.94 79 LEU A O 1
ATOM 620 N N . PHE A 1 80 ? -2.423 1.319 -2.059 1.00 98.88 80 PHE A N 1
ATOM 621 C CA . PHE A 1 80 ? -1.594 1.921 -3.091 1.00 98.88 80 PHE A CA 1
ATOM 622 C C . PHE A 1 80 ? -0.796 0.901 -3.898 1.00 98.88 80 PHE A C 1
ATOM 624 O O . PHE A 1 80 ? -0.552 -0.225 -3.467 1.00 98.88 80 PHE A O 1
ATOM 631 N N . CYS A 1 81 ? -0.411 1.280 -5.116 1.00 98.69 81 CYS A N 1
ATOM 632 C CA . CYS A 1 81 ? 0.516 0.480 -5.910 1.00 98.69 81 CYS A CA 1
ATOM 633 C C . CYS A 1 81 ? 1.449 1.318 -6.780 1.00 98.69 81 CYS A C 1
ATOM 635 O O . CYS A 1 81 ? 1.134 2.455 -7.145 1.00 98.69 81 CYS A O 1
ATOM 637 N N . THR A 1 82 ? 2.582 0.715 -7.135 1.00 98.50 82 THR A N 1
ATOM 638 C CA . THR A 1 82 ? 3.542 1.231 -8.117 1.00 98.50 82 THR A CA 1
ATOM 639 C C . THR A 1 82 ? 3.545 0.335 -9.356 1.00 98.50 82 THR A C 1
ATOM 641 O O . THR A 1 82 ? 3.486 -0.893 -9.252 1.00 98.50 82 THR A O 1
ATOM 644 N N . TYR A 1 83 ? 3.564 0.928 -10.551 1.00 97.81 83 TYR A N 1
ATOM 645 C CA . TYR A 1 83 ? 3.543 0.171 -11.807 1.00 97.81 83 TYR A CA 1
ATOM 646 C C . TYR A 1 83 ? 4.141 0.946 -12.979 1.00 97.81 83 TYR A C 1
ATOM 648 O O . TYR A 1 83 ? 4.192 2.169 -12.970 1.00 97.81 83 TYR A O 1
ATOM 656 N N . ARG A 1 84 ? 4.551 0.222 -14.027 1.00 95.94 84 ARG A N 1
ATOM 657 C CA . ARG A 1 84 ? 5.127 0.819 -15.243 1.00 95.94 84 ARG A CA 1
ATOM 658 C C . ARG A 1 84 ? 4.145 0.927 -16.405 1.00 95.94 84 ARG A C 1
ATOM 660 O O . ARG A 1 84 ? 4.045 1.972 -17.037 1.00 95.94 84 ARG A O 1
ATOM 667 N N . LEU A 1 85 ? 3.415 -0.147 -16.703 1.00 93.88 85 LEU A N 1
ATOM 668 C CA . LEU A 1 85 ? 2.542 -0.218 -17.883 1.00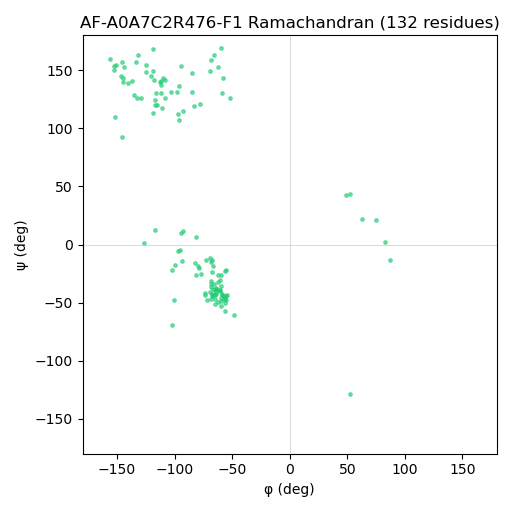 93.88 85 LEU A CA 1
ATOM 669 C C . LEU A 1 85 ? 1.074 -0.025 -17.506 1.00 9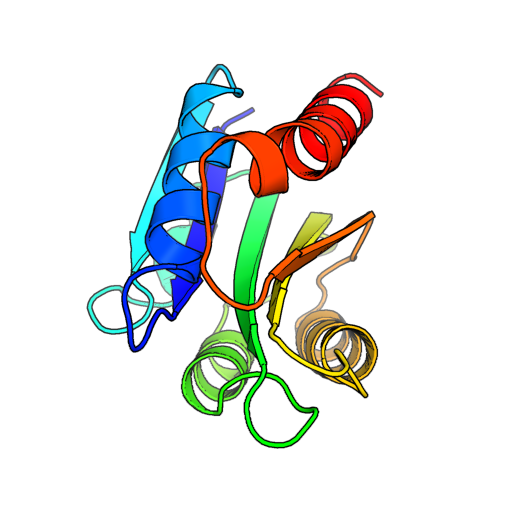3.88 85 LEU A C 1
ATOM 671 O O . LEU A 1 85 ? 0.475 1.015 -17.790 1.00 93.88 85 LEU A O 1
ATOM 675 N N . TRP A 1 86 ? 0.513 -1.012 -16.811 1.00 94.88 86 TRP A N 1
ATOM 676 C CA . TRP A 1 86 ? -0.881 -1.024 -16.394 1.00 94.88 86 TRP A CA 1
ATOM 677 C C . TRP A 1 86 ? -1.026 -1.690 -15.028 1.00 94.88 86 TRP A C 1
ATOM 679 O O . TRP A 1 86 ? -0.321 -2.647 -14.721 1.00 94.88 86 TRP A O 1
ATOM 689 N N . LYS A 1 87 ? -1.940 -1.179 -14.201 1.00 93.25 87 LYS A N 1
ATOM 690 C CA . LYS A 1 87 ? -2.192 -1.689 -12.846 1.00 93.25 87 LYS A CA 1
ATOM 691 C C . LYS A 1 87 ? -3.064 -2.948 -12.811 1.00 93.25 87 LYS A C 1
ATOM 693 O O . LYS A 1 87 ? -3.074 -3.660 -11.814 1.00 93.25 87 LYS A O 1
ATOM 698 N N . GLY A 1 88 ? -3.801 -3.233 -13.887 1.00 97.06 88 GLY A N 1
ATOM 699 C CA . GLY A 1 88 ? -4.649 -4.420 -13.983 1.00 97.06 88 GLY A CA 1
ATOM 700 C C . GLY A 1 88 ? -5.617 -4.582 -12.806 1.00 97.06 88 GLY A C 1
ATOM 701 O O . GLY A 1 88 ? -6.345 -3.657 -12.450 1.00 97.06 88 GLY A O 1
ATOM 702 N N . ARG A 1 89 ? -5.606 -5.771 -12.192 1.00 97.31 89 ARG A N 1
ATOM 703 C CA . ARG A 1 89 ? -6.573 -6.213 -11.170 1.00 97.31 89 ARG A CA 1
ATOM 704 C C . ARG A 1 89 ? -6.126 -5.979 -9.726 1.00 97.31 89 ARG A C 1
ATOM 706 O O . ARG A 1 89 ? -6.786 -6.477 -8.813 1.00 97.31 89 ARG A O 1
ATOM 713 N N . VAL A 1 90 ? -5.040 -5.238 -9.504 1.00 98.44 90 VAL A N 1
ATOM 714 C CA . VAL A 1 90 ? -4.419 -5.035 -8.181 1.00 98.44 90 VAL A CA 1
ATOM 715 C C . VAL A 1 90 ? -5.439 -4.661 -7.115 1.00 98.44 90 VAL A C 1
ATOM 717 O O . VAL A 1 90 ? -5.662 -5.437 -6.190 1.00 98.44 90 VAL A O 1
ATOM 720 N N . PHE A 1 91 ? -6.145 -3.543 -7.286 1.00 98.62 91 PHE A N 1
ATOM 721 C CA . PHE A 1 91 ? -7.103 -3.099 -6.273 1.00 98.62 91 PHE A CA 1
ATOM 722 C C . PHE A 1 91 ? -8.298 -4.036 -6.131 1.00 98.62 91 PHE A C 1
ATOM 724 O O . PHE A 1 91 ? -8.717 -4.289 -5.011 1.00 98.62 91 PHE A O 1
ATOM 731 N N . SER A 1 92 ? -8.826 -4.596 -7.225 1.00 98.50 92 SER A N 1
ATOM 732 C CA . SER A 1 92 ? -9.950 -5.539 -7.130 1.00 98.50 92 SER A CA 1
ATOM 733 C C . SER A 1 92 ? -9.598 -6.786 -6.311 1.00 98.50 92 SER A C 1
ATOM 735 O O . SER A 1 92 ? -10.398 -7.216 -5.484 1.00 98.50 92 SER A O 1
ATOM 737 N N . LYS A 1 93 ? -8.380 -7.322 -6.474 1.00 98.69 93 LYS A N 1
ATOM 738 C CA . LYS A 1 93 ? -7.914 -8.497 -5.730 1.00 98.69 93 LYS A CA 1
ATOM 739 C C . LYS A 1 93 ? -7.629 -8.175 -4.268 1.00 98.69 93 LYS A C 1
ATOM 741 O O . LYS A 1 93 ? -8.115 -8.886 -3.397 1.00 98.69 93 LYS A O 1
ATOM 746 N N . LEU A 1 94 ? -6.905 -7.087 -4.000 1.00 98.75 94 LEU A N 1
ATOM 747 C CA . LEU A 1 94 ? -6.621 -6.648 -2.632 1.00 98.75 94 LEU A CA 1
ATOM 748 C C . LEU A 1 94 ? -7.914 -6.358 -1.856 1.00 98.75 94 LEU A C 1
ATOM 750 O O . LEU A 1 94 ? -8.074 -6.852 -0.746 1.00 98.75 94 LEU A O 1
ATOM 754 N N . LYS A 1 95 ? -8.867 -5.630 -2.461 1.00 98.75 95 LYS A N 1
ATOM 755 C CA . LYS A 1 95 ? -10.190 -5.374 -1.867 1.00 98.75 95 LYS A CA 1
ATOM 756 C C . LYS A 1 95 ? -10.939 -6.669 -1.569 1.00 98.75 95 LYS A C 1
ATOM 758 O O . LYS A 1 95 ? -11.538 -6.786 -0.508 1.00 98.75 95 LYS A O 1
ATOM 763 N N . GLY A 1 96 ? -10.913 -7.628 -2.497 1.00 98.69 96 GLY A N 1
ATOM 764 C CA . GLY A 1 96 ? -11.561 -8.925 -2.320 1.00 98.69 96 GLY A CA 1
ATOM 765 C C . GLY A 1 96 ? -11.022 -9.686 -1.110 1.00 98.69 96 GLY A C 1
ATOM 766 O O . GLY A 1 96 ? -11.806 -10.134 -0.280 1.00 98.69 96 GLY A O 1
ATOM 767 N N . GLU A 1 97 ? -9.698 -9.788 -0.976 1.00 98.62 97 GLU A N 1
ATOM 768 C CA . GLU A 1 97 ? -9.079 -10.483 0.160 1.00 98.62 97 GLU A CA 1
ATOM 769 C C . GLU A 1 97 ? -9.263 -9.727 1.483 1.00 98.62 97 GLU A C 1
ATOM 771 O O . GLU A 1 97 ? -9.609 -10.338 2.489 1.00 98.62 97 GLU A O 1
ATOM 776 N N . LEU A 1 98 ? -9.135 -8.397 1.488 1.00 98.69 98 LEU A N 1
ATOM 777 C CA . LEU A 1 98 ? -9.374 -7.581 2.685 1.00 98.69 98 LEU A CA 1
ATOM 778 C C . LEU A 1 98 ? -10.827 -7.655 3.163 1.00 98.69 98 LEU A C 1
ATOM 780 O O . LEU A 1 98 ? -11.074 -7.791 4.360 1.00 98.69 98 LEU A O 1
ATOM 784 N N . LYS A 1 99 ? -11.793 -7.636 2.237 1.00 98.50 99 LYS A N 1
ATOM 785 C CA . LYS A 1 99 ? -13.217 -7.769 2.570 1.00 98.50 99 LYS A CA 1
ATOM 786 C C . LYS A 1 99 ? -13.517 -9.108 3.247 1.00 98.50 99 LYS A C 1
ATOM 788 O O . LYS A 1 99 ? -14.295 -9.132 4.194 1.00 98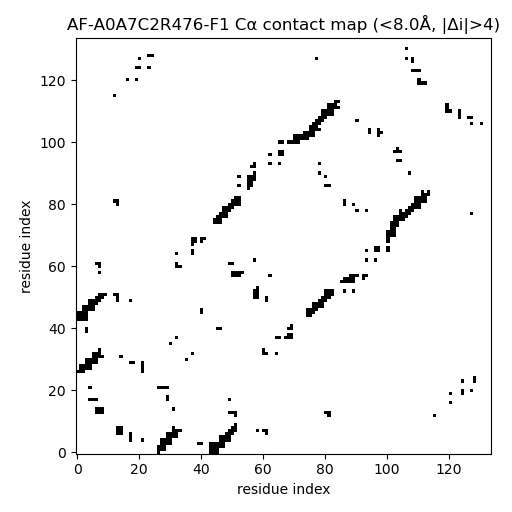.50 99 LYS A O 1
ATOM 793 N N . LYS A 1 100 ? -12.885 -10.206 2.810 1.00 98.50 100 LYS A N 1
ATOM 794 C CA . LYS A 1 100 ? -13.020 -11.527 3.460 1.00 98.50 100 LYS A CA 1
ATOM 795 C C . LYS A 1 100 ? -12.505 -11.536 4.901 1.00 98.50 100 LYS A C 1
ATOM 797 O O . LYS A 1 100 ? -12.972 -12.348 5.685 1.00 98.50 100 LYS A O 1
ATOM 802 N N . ARG A 1 101 ? -11.558 -10.654 5.234 1.00 97.94 101 ARG A N 1
ATOM 803 C CA . ARG A 1 101 ? -11.021 -10.456 6.590 1.00 97.94 101 ARG A CA 1
ATOM 804 C C . ARG A 1 101 ? -11.756 -9.349 7.359 1.00 97.94 101 ARG A C 1
ATOM 806 O O . ARG A 1 101 ? -11.238 -8.860 8.350 1.00 97.94 101 ARG A O 1
ATOM 813 N N . GLY A 1 102 ? -12.900 -8.861 6.872 1.00 98.00 102 GLY A N 1
ATOM 814 C CA . GLY A 1 102 ? -13.689 -7.836 7.563 1.00 98.00 102 GLY A CA 1
ATOM 815 C C . GLY A 1 102 ? -13.121 -6.413 7.505 1.00 98.00 102 GLY A C 1
ATOM 816 O O . GLY A 1 102 ? -13.480 -5.593 8.343 1.00 98.00 102 GLY A O 1
ATOM 817 N N . TYR A 1 103 ? -12.249 -6.086 6.550 1.00 98.56 103 TYR A N 1
ATOM 818 C CA . TYR A 1 103 ? -11.726 -4.727 6.359 1.00 98.56 103 TYR A CA 1
ATOM 819 C C . TYR A 1 103 ? -12.527 -3.933 5.315 1.00 98.56 103 TYR A C 1
ATOM 821 O O . TYR A 1 103 ? -13.100 -4.506 4.384 1.00 98.56 103 TYR A O 1
ATOM 829 N N . SER A 1 104 ? -12.520 -2.599 5.427 1.00 98.19 104 SER A N 1
ATOM 830 C CA . SER A 1 104 ? -13.251 -1.693 4.528 1.00 98.19 104 SER A CA 1
ATOM 831 C C . SER A 1 104 ? -12.318 -0.742 3.777 1.00 98.19 104 SER A C 1
ATOM 833 O O . SER A 1 104 ? -11.692 0.137 4.367 1.00 98.19 104 SER A O 1
ATOM 835 N N . THR A 1 105 ? -12.211 -0.890 2.455 1.00 98.56 105 THR A N 1
ATOM 836 C CA . THR A 1 105 ? -11.339 -0.029 1.643 1.00 98.56 105 THR A CA 1
ATOM 837 C C . THR A 1 105 ? -12.007 1.287 1.265 1.00 98.56 105 THR A C 1
ATOM 839 O O . THR A 1 105 ? -12.983 1.284 0.519 1.00 98.56 105 THR A O 1
ATOM 842 N N . ILE A 1 106 ? -11.413 2.407 1.691 1.00 98.44 106 ILE A N 1
ATOM 843 C CA . ILE A 1 106 ? -11.970 3.757 1.501 1.00 98.44 106 ILE A CA 1
ATOM 844 C C . ILE A 1 106 ? -11.318 4.551 0.361 1.00 98.44 106 ILE A C 1
ATOM 846 O O . ILE A 1 106 ? -11.928 5.481 -0.154 1.00 98.44 106 ILE A O 1
ATOM 850 N N . LEU A 1 107 ? -10.094 4.197 -0.048 1.00 98.69 107 LEU A N 1
ATOM 851 C CA . LEU A 1 107 ? -9.375 4.865 -1.137 1.00 98.69 107 LEU A CA 1
ATOM 852 C C . LEU A 1 107 ? -8.384 3.910 -1.808 1.00 98.69 107 LEU A C 1
ATOM 854 O O . LEU A 1 107 ? -7.842 2.992 -1.185 1.00 98.69 107 LEU A O 1
ATOM 858 N N . CYS A 1 108 ? -8.147 4.131 -3.099 1.00 98.75 108 CYS A N 1
ATOM 859 C CA . CYS A 1 108 ? -7.068 3.497 -3.846 1.00 98.75 108 CYS A CA 1
ATOM 860 C C . CYS A 1 108 ? -6.317 4.551 -4.660 1.00 98.75 108 CYS A C 1
ATOM 862 O O . CYS A 1 108 ? -6.932 5.239 -5.472 1.00 98.75 108 CYS A O 1
ATOM 864 N N . VAL A 1 109 ? -4.998 4.632 -4.496 1.00 98.69 109 VAL A N 1
ATOM 865 C CA . VAL A 1 109 ? -4.136 5.540 -5.269 1.00 98.69 109 VAL A CA 1
ATOM 866 C C . VAL A 1 109 ? -3.018 4.770 -5.949 1.00 98.69 109 VAL A C 1
ATOM 868 O O . VAL A 1 109 ? -2.630 3.693 -5.516 1.00 98.69 109 VAL A O 1
ATOM 871 N N . SER A 1 110 ? -2.484 5.279 -7.049 1.00 98.38 110 SER A N 1
ATOM 872 C CA . SER A 1 110 ? -1.459 4.551 -7.793 1.00 98.38 110 SER A CA 1
ATOM 873 C C . SER A 1 110 ? -0.443 5.508 -8.381 1.00 98.38 110 SER A C 1
ATOM 875 O O . SER A 1 110 ? -0.853 6.532 -8.922 1.00 98.38 110 SER A O 1
ATOM 877 N N . ALA A 1 111 ? 0.831 5.136 -8.347 1.00 98.25 111 ALA A N 1
ATOM 878 C CA . ALA A 1 111 ? 1.903 5.872 -9.003 1.00 98.25 111 ALA A CA 1
ATOM 879 C C . ALA A 1 111 ? 2.392 5.071 -10.221 1.00 98.25 111 ALA A C 1
ATOM 881 O O . ALA A 1 111 ? 2.699 3.876 -10.108 1.00 98.25 111 ALA A O 1
ATOM 882 N N . LYS A 1 112 ? 2.408 5.712 -11.396 1.00 97.69 112 LYS A N 1
ATOM 883 C CA . LYS A 1 112 ? 2.831 5.101 -12.661 1.00 97.69 112 LYS A CA 1
ATOM 884 C C . LYS A 1 112 ? 4.080 5.797 -13.173 1.00 97.69 112 LYS A C 1
ATOM 886 O O . LYS A 1 112 ? 3.995 6.967 -13.513 1.00 97.69 112 LYS A O 1
ATOM 891 N N . ALA A 1 113 ? 5.172 5.061 -13.334 1.00 96.31 113 ALA A N 1
ATOM 892 C CA . ALA A 1 113 ? 6.389 5.607 -13.920 1.00 96.31 113 ALA A CA 1
ATOM 893 C C . ALA A 1 113 ? 7.223 4.522 -14.613 1.00 96.31 113 ALA A C 1
ATOM 895 O O . ALA A 1 113 ? 7.152 3.338 -14.269 1.00 96.31 113 ALA A O 1
ATOM 896 N N . LYS A 1 114 ? 8.024 4.923 -15.607 1.00 92.81 114 LYS A N 1
ATOM 897 C CA . LYS A 1 114 ? 9.075 4.060 -16.175 1.00 92.81 114 LYS A CA 1
ATOM 898 C C . LYS A 1 114 ? 10.247 3.945 -15.200 1.00 92.81 114 LYS A C 1
ATOM 900 O O . LYS A 1 114 ? 10.729 2.840 -14.969 1.00 92.81 114 LYS A O 1
ATOM 905 N N . GLU A 1 115 ? 10.621 5.077 -14.620 1.00 93.62 115 GLU A N 1
ATOM 906 C CA . GLU A 1 115 ? 11.607 5.262 -13.560 1.00 93.62 115 GLU A CA 1
ATOM 907 C C . GLU A 1 115 ? 10.983 6.225 -12.552 1.00 93.62 115 GLU A C 1
ATOM 909 O O . GLU A 1 115 ? 10.443 7.249 -12.957 1.00 93.62 115 GLU A O 1
ATOM 914 N N . PHE A 1 116 ? 10.977 5.860 -11.270 1.00 95.88 116 PHE A N 1
ATOM 915 C CA . PHE A 1 116 ? 10.271 6.629 -10.247 1.00 95.88 116 PHE A CA 1
ATOM 916 C C . PHE A 1 116 ? 11.126 7.776 -9.719 1.00 95.88 116 PHE A C 1
ATOM 918 O O . PHE A 1 116 ? 12.261 7.572 -9.280 1.00 95.88 116 PHE A O 1
ATOM 925 N N . THR A 1 117 ? 10.518 8.952 -9.680 1.00 96.44 117 THR A N 1
ATOM 926 C CA . THR A 1 117 ? 11.020 10.180 -9.070 1.00 96.44 117 THR A CA 1
ATOM 927 C C . THR A 1 117 ? 10.074 10.636 -7.961 1.00 96.44 117 THR A C 1
ATOM 929 O O . THR A 1 117 ? 8.950 10.147 -7.839 1.00 96.44 117 THR A O 1
ATOM 932 N N . ASP A 1 118 ? 10.503 11.603 -7.153 1.00 95.56 118 ASP A N 1
ATOM 933 C CA . ASP A 1 118 ? 9.654 12.158 -6.095 1.00 95.56 118 ASP A CA 1
ATOM 934 C C . ASP A 1 118 ? 8.368 12.810 -6.634 1.00 95.56 118 ASP A C 1
ATOM 936 O O . ASP A 1 118 ? 7.329 12.751 -5.974 1.00 95.56 118 ASP A O 1
ATOM 940 N N . ALA A 1 119 ? 8.405 13.364 -7.851 1.00 97.25 119 ALA A N 1
ATOM 941 C CA . ALA A 1 119 ? 7.251 13.996 -8.491 1.00 97.25 119 ALA A CA 1
ATOM 942 C C . ALA A 1 119 ? 6.093 13.011 -8.730 1.00 97.25 119 ALA A C 1
ATOM 944 O O . ALA A 1 119 ? 4.926 13.389 -8.612 1.00 97.25 119 ALA A O 1
ATOM 945 N N . ASP A 1 120 ? 6.401 11.735 -8.983 1.00 97.88 120 ASP A N 1
ATOM 946 C CA . ASP A 1 120 ? 5.403 10.690 -9.242 1.00 97.88 120 ASP A CA 1
ATOM 947 C C . ASP A 1 120 ? 4.538 10.368 -8.011 1.00 97.88 120 ASP A C 1
ATOM 949 O O . ASP A 1 120 ? 3.463 9.772 -8.135 1.00 97.88 120 ASP A O 1
ATOM 953 N N . PHE A 1 121 ? 5.000 10.752 -6.817 1.00 98.31 121 PHE A N 1
ATOM 954 C CA . PHE A 1 121 ? 4.318 10.486 -5.553 1.00 98.31 121 PHE A CA 1
ATOM 955 C C . PHE A 1 121 ? 3.512 11.676 -5.030 1.00 98.31 121 PHE A C 1
ATOM 957 O O . PHE A 1 121 ? 2.623 11.457 -4.212 1.00 98.31 121 PHE A O 1
ATOM 964 N N . VAL A 1 122 ? 3.754 12.903 -5.506 1.00 98.12 122 VAL A N 1
ATOM 965 C CA . VAL A 1 122 ? 3.135 14.128 -4.958 1.00 98.12 122 VAL A CA 1
ATOM 966 C C . VAL A 1 122 ? 1.608 14.053 -4.975 1.00 98.12 122 VAL A C 1
ATOM 968 O O . VAL A 1 122 ? 0.966 14.147 -3.931 1.00 98.12 122 VAL A O 1
ATOM 971 N N . GLU A 1 123 ? 1.022 13.833 -6.150 1.00 98.38 123 GLU A N 1
ATOM 972 C CA . GLU A 1 123 ? -0.433 13.812 -6.315 1.00 98.38 123 GLU A CA 1
ATOM 973 C C . GLU A 1 123 ? -1.096 12.616 -5.594 1.00 98.38 123 GLU A C 1
ATOM 975 O O . GLU A 1 123 ? -2.090 12.807 -4.890 1.00 98.38 123 GLU A O 1
ATOM 980 N N . PRO A 1 124 ? -0.572 11.375 -5.683 1.00 98.44 124 PRO A N 1
ATOM 981 C CA . PRO A 1 124 ? -1.096 10.265 -4.890 1.00 98.44 124 PRO A CA 1
ATOM 982 C C . PRO A 1 124 ? -1.008 10.463 -3.370 1.00 98.44 124 PRO A C 1
ATOM 984 O O . PRO A 1 124 ? -1.940 10.077 -2.666 1.00 98.44 124 PRO A O 1
ATOM 987 N N . VAL A 1 125 ? 0.088 11.041 -2.862 1.00 98.56 125 VAL A N 1
ATOM 988 C CA . VAL A 1 125 ? 0.258 11.337 -1.430 1.00 98.56 125 VAL A CA 1
ATOM 989 C C . VAL A 1 125 ? -0.738 12.406 -0.988 1.00 98.56 125 VAL A C 1
ATOM 991 O O . VAL A 1 125 ? -1.399 12.227 0.033 1.00 98.56 125 VAL A O 1
ATOM 994 N N . LYS A 1 126 ? -0.922 13.462 -1.788 1.00 98.25 126 LYS A N 1
ATOM 995 C CA . LYS A 1 126 ? -1.918 14.507 -1.527 1.00 98.25 126 LYS A CA 1
ATOM 996 C C . LYS A 1 126 ? -3.326 13.926 -1.362 1.00 98.25 126 LYS A C 1
ATOM 998 O O . LYS A 1 126 ? -3.969 14.202 -0.358 1.00 98.25 126 LYS A O 1
ATOM 1003 N N . LYS A 1 127 ? -3.756 13.037 -2.266 1.00 98.50 127 LYS A N 1
ATOM 1004 C CA . LYS A 1 127 ? -5.067 12.358 -2.168 1.00 98.50 127 LYS A CA 1
ATOM 1005 C C . LYS A 1 127 ? -5.229 11.528 -0.903 1.00 98.50 127 LYS A C 1
ATOM 1007 O O . LYS A 1 127 ? -6.336 11.409 -0.388 1.00 98.50 127 LYS A O 1
ATOM 1012 N N . ILE A 1 128 ? -4.150 10.896 -0.439 1.00 98.06 128 ILE A N 1
ATOM 1013 C CA . ILE A 1 128 ? -4.179 10.178 0.836 1.00 98.06 128 ILE A CA 1
ATOM 1014 C C . ILE A 1 128 ? -4.395 11.184 1.957 1.00 98.06 128 ILE A C 1
ATOM 1016 O O . ILE A 1 128 ? -5.324 10.992 2.727 1.00 98.06 128 ILE A O 1
ATOM 1020 N N . LYS A 1 129 ? -3.597 12.253 2.016 1.00 96.81 129 LYS A N 1
ATOM 1021 C CA . LYS A 1 129 ? -3.703 13.273 3.062 1.00 96.81 129 LYS A CA 1
ATOM 1022 C C . LYS A 1 129 ? -5.106 13.883 3.137 1.00 96.81 129 LYS A C 1
ATOM 1024 O O . LYS A 1 129 ? -5.708 13.838 4.199 1.00 96.81 129 LYS A O 1
ATOM 1029 N N . GLU A 1 130 ? -5.656 14.321 2.006 1.00 96.81 130 GLU A N 1
ATOM 1030 C CA . GLU A 1 130 ? -7.026 14.854 1.922 1.00 96.81 130 GLU A CA 1
ATOM 1031 C C . GLU A 1 130 ? -8.049 13.847 2.462 1.00 96.81 130 GLU A C 1
ATOM 1033 O O . GLU A 1 130 ? -8.900 14.191 3.274 1.00 96.81 130 GLU A O 1
ATOM 1038 N N . LYS A 1 131 ? -7.917 12.563 2.100 1.00 96.81 131 LYS A N 1
ATOM 1039 C CA . LYS A 1 131 ? -8.824 11.519 2.591 1.00 96.81 131 LYS A CA 1
ATOM 1040 C C . LYS A 1 131 ? -8.694 11.237 4.090 1.00 96.81 131 LYS A C 1
ATOM 1042 O O . LYS A 1 131 ? -9.615 10.673 4.676 1.00 96.81 131 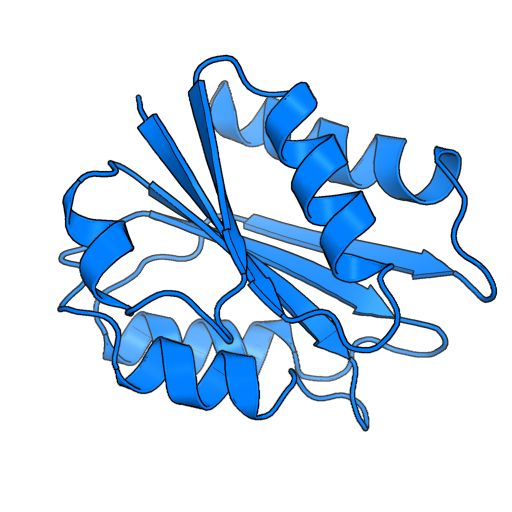LYS A O 1
ATOM 1047 N N . MET A 1 132 ? -7.547 11.545 4.688 1.00 92.38 132 MET A N 1
ATOM 1048 C CA . MET A 1 132 ? -7.317 11.388 6.124 1.00 92.38 132 MET A CA 1
ATOM 1049 C C . MET A 1 132 ? -7.858 12.574 6.937 1.00 92.38 132 MET A C 1
ATOM 1051 O O . MET A 1 132 ? -7.997 12.436 8.150 1.00 92.38 132 MET A O 1
ATOM 1055 N N . GLU A 1 133 ? -8.148 13.701 6.285 1.00 89.12 133 GLU A N 1
ATOM 1056 C CA . GLU A 1 133 ? -8.710 14.919 6.885 1.00 89.12 133 GLU A CA 1
ATOM 1057 C C . GLU A 1 133 ? -10.253 14.976 6.799 1.00 89.12 133 GLU A C 1
ATOM 1059 O O . GLU A 1 133 ? -10.863 15.780 7.501 1.00 89.12 133 GLU A O 1
ATOM 1064 N N . GLU A 1 134 ? -10.877 14.118 5.975 1.00 85.19 134 GLU A N 1
ATOM 1065 C CA . GLU A 1 134 ? -12.340 13.904 5.874 1.00 85.19 134 GLU A CA 1
ATOM 1066 C C . GLU A 1 134 ? -12.947 13.141 7.067 1.00 85.19 134 GLU A C 1
ATOM 1068 O O . GLU A 1 134 ? -14.012 13.580 7.560 1.00 85.19 134 GLU A O 1
#

Mean predicted aligned error: 2.18 Å

Solvent-accessible surface area (backbone atoms only — not comparable to full-atom values): 7349 Å² total; per-residue (Å²): 125,44,34,31,35,37,29,41,51,94,85,47,62,32,47,54,50,51,51,55,44,37,76,67,45,97,44,52,48,82,42,55,58,90,84,49,66,50,67,69,55,72,86,29,69,33,41,35,44,34,26,38,49,49,95,37,24,50,37,68,67,55,52,58,46,51,75,60,36,63,81,32,84,59,32,44,29,36,38,37,38,34,31,63,88,59,57,71,47,25,66,65,51,52,50,52,53,37,44,77,35,36,31,37,77,80,48,78,43,65,33,72,37,93,71,86,55,76,75,56,43,49,66,47,40,49,56,51,47,57,63,73,74,110

Sequence (134 aa):
MNICILYYSQTGNTKKFAEKISNSLDSATVYDITINEPNVVKQHDMIILGTPVHGFNPSKESIEFIKKLPEGNGKKTILFCTYRLWKGRVFSKLKGELKKRGYSTILCVSAKAKEFTDADFVEPVKKIKEKMEE

Nearest PDB structures (foldseek):
  1fue-assembly1_A  TM=7.922E-01  e=6.044E-07  Helicobacter pylori
  2w5u-assembly2_B  TM=7.688E-01  e=3.920E-07  Helicobacter pylori
  8v2y-assembly1_B-2  TM=7.933E-01  e=1.193E-06  Rhodopseudomonas palustris
  2bmv-assembly1_A  TM=7.585E-01  e=4.372E-06  Helicobacter pylori
  3k1y-assembly1_A  TM=6.736E-01  e=4.372E-06  Corynebacterium diphtheriae